Protein AF-A0A7R8W260-F1 (afdb_monomer_lite)

InterPro domains:
  IPR011990 Tetratricopeptide-like helical domain superfamily [G3DSA:1.25.40.10] (18-97)
  IPR011990 Tetratricopeptide-like helical domain superfamily [SSF48452] (16-76)

Structure (mmCIF, N/CA/C/O backbone):
data_AF-A0A7R8W260-F1
#
_entry.id   AF-A0A7R8W260-F1
#
loop_
_atom_site.group_PDB
_atom_site.id
_atom_site.type_symbol
_atom_site.label_atom_id
_atom_site.label_alt_id
_atom_site.label_comp_id
_atom_site.label_asym_id
_atom_site.label_entity_id
_atom_site.label_seq_id
_atom_site.pdbx_PDB_ins_code
_atom_site.Cartn_x
_atom_site.Car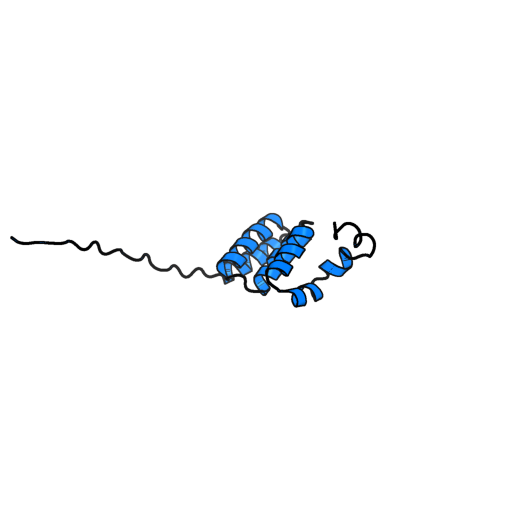tn_y
_atom_site.Cartn_z
_atom_site.occupancy
_atom_site.B_iso_or_equiv
_atom_site.auth_seq_id
_atom_site.auth_comp_id
_atom_site.auth_asym_id
_atom_site.auth_atom_id
_atom_site.pdbx_PDB_model_num
ATOM 1 N N . MET A 1 1 ? -29.419 7.717 -59.634 1.00 47.00 1 MET A N 1
ATOM 2 C CA . MET A 1 1 ? -29.433 7.112 -58.289 1.00 47.00 1 MET A CA 1
ATOM 3 C C . MET A 1 1 ? -28.310 6.098 -58.246 1.00 47.00 1 MET A C 1
ATOM 5 O O . MET A 1 1 ? -28.388 5.149 -59.004 1.00 47.00 1 MET A O 1
ATOM 9 N N . MET A 1 2 ? -27.273 6.330 -57.448 1.00 42.81 2 MET A N 1
ATOM 10 C CA . MET A 1 2 ? -26.408 5.275 -56.915 1.00 42.81 2 MET A CA 1
ATOM 11 C C . MET A 1 2 ? -25.912 5.787 -55.566 1.00 42.81 2 MET A C 1
ATOM 13 O O . MET A 1 2 ? -25.141 6.742 -55.508 1.00 42.81 2 MET A O 1
ATOM 17 N N . ALA A 1 3 ? -26.476 5.220 -54.502 1.00 53.84 3 ALA A N 1
ATOM 18 C CA . ALA A 1 3 ? -26.046 5.425 -53.131 1.00 53.84 3 ALA A CA 1
ATOM 19 C C . ALA A 1 3 ? -24.760 4.619 -52.917 1.00 53.84 3 ALA A C 1
ATOM 21 O O . ALA A 1 3 ? -24.739 3.416 -53.165 1.00 53.84 3 ALA A O 1
ATOM 22 N N . GLY A 1 4 ? -23.693 5.297 -52.511 1.00 52.03 4 GLY A N 1
ATOM 23 C CA . GLY A 1 4 ? -22.480 4.677 -51.997 1.00 52.03 4 GLY A CA 1
ATOM 24 C C . GLY A 1 4 ? -22.301 5.152 -50.567 1.00 52.03 4 GLY A C 1
ATOM 25 O O . GLY A 1 4 ? -21.605 6.136 -50.333 1.00 52.03 4 GLY A O 1
ATOM 26 N N . GLU A 1 5 ? -23.004 4.510 -49.638 1.00 54.19 5 GLU A N 1
ATOM 27 C CA . GLU A 1 5 ? -22.758 4.643 -48.205 1.00 54.19 5 GLU A CA 1
ATOM 28 C C . GLU A 1 5 ? -21.383 4.034 -47.924 1.00 54.19 5 GLU A C 1
ATOM 30 O O . GLU A 1 5 ? -21.170 2.830 -48.045 1.00 54.19 5 GLU A O 1
ATOM 35 N N . THR A 1 6 ? -20.402 4.888 -47.643 1.00 55.03 6 THR A N 1
ATOM 36 C CA . THR A 1 6 ? -19.101 4.456 -47.139 1.00 55.03 6 THR A CA 1
ATOM 37 C C . THR A 1 6 ? -19.242 4.229 -45.641 1.00 55.03 6 THR A C 1
ATOM 39 O O . THR A 1 6 ? -19.053 5.160 -44.850 1.00 55.03 6 THR A O 1
ATOM 42 N N . ASP A 1 7 ? -19.602 3.005 -45.262 1.00 54.19 7 ASP A N 1
ATOM 43 C CA . ASP A 1 7 ? -19.545 2.553 -43.877 1.00 54.19 7 ASP A CA 1
ATOM 44 C C . ASP A 1 7 ? -18.110 2.713 -43.373 1.00 54.19 7 ASP A C 1
ATOM 46 O O . ASP A 1 7 ? -17.165 2.068 -43.833 1.00 54.19 7 ASP A O 1
ATOM 50 N N . SER A 1 8 ? -17.940 3.667 -42.462 1.00 55.16 8 SER A N 1
ATOM 51 C CA . SER A 1 8 ? -16.670 3.939 -41.809 1.00 55.16 8 SER A CA 1
ATOM 52 C C . SER A 1 8 ? -16.367 2.779 -40.875 1.00 55.16 8 SER A C 1
ATOM 54 O O . SER A 1 8 ? -16.899 2.688 -39.771 1.00 55.16 8 SER A O 1
ATOM 56 N N . GLU A 1 9 ? -15.514 1.882 -41.354 1.00 54.91 9 GLU A N 1
ATOM 57 C CA . GLU A 1 9 ? -14.943 0.765 -40.616 1.00 54.91 9 GLU A CA 1
ATOM 58 C C . GLU A 1 9 ? -14.199 1.312 -39.387 1.00 54.91 9 GLU A C 1
ATOM 60 O O . GLU A 1 9 ? -13.058 1.782 -39.452 1.00 54.91 9 GLU A O 1
ATOM 65 N N . MET A 1 10 ? -14.889 1.316 -38.245 1.00 58.66 10 MET A N 1
ATOM 66 C CA . MET A 1 10 ? -14.322 1.664 -36.950 1.00 58.66 10 MET A CA 1
ATOM 67 C C . MET A 1 10 ? -13.306 0.581 -36.593 1.00 58.66 10 MET A C 1
ATOM 69 O O . MET A 1 10 ? -13.649 -0.452 -36.026 1.00 58.66 10 MET A O 1
ATOM 73 N N . LYS A 1 11 ? -12.042 0.808 -36.966 1.00 52.53 11 LYS A N 1
ATOM 74 C CA . LYS A 1 11 ? -10.906 -0.015 -36.545 1.00 52.53 11 LYS A CA 1
ATOM 75 C C . LYS A 1 11 ? -10.876 -0.044 -35.020 1.00 52.53 11 LYS A C 1
ATOM 77 O O . LYS A 1 11 ? -10.410 0.898 -34.380 1.00 52.53 11 LYS A O 1
ATOM 82 N N . THR A 1 12 ? -11.376 -1.131 -34.448 1.00 54.88 12 THR A N 1
ATOM 83 C CA . THR A 1 12 ? -11.126 -1.502 -33.061 1.00 54.88 12 THR A CA 1
ATOM 84 C C . THR A 1 12 ? -9.613 -1.589 -32.899 1.00 54.88 12 THR A C 1
ATOM 86 O O . THR A 1 12 ? -8.961 -2.427 -33.526 1.00 54.88 12 THR A O 1
ATOM 89 N N . LEU A 1 13 ? -9.042 -0.652 -32.140 1.00 56.75 13 LEU A N 1
ATOM 90 C CA . LEU A 1 13 ? -7.628 -0.679 -31.784 1.00 56.75 13 LEU A CA 1
ATOM 91 C C . LEU A 1 13 ? -7.333 -2.026 -31.109 1.00 56.75 13 LEU A C 1
ATOM 93 O O . LEU A 1 13 ? -8.198 -2.525 -30.387 1.00 56.75 13 LEU A O 1
ATOM 97 N N . PRO A 1 14 ? -6.156 -2.628 -31.347 1.00 54.94 14 PRO A N 1
ATOM 98 C CA . PRO A 1 14 ? -5.813 -3.897 -30.728 1.00 54.94 14 PRO A CA 1
ATOM 99 C C . PRO A 1 14 ? -5.934 -3.743 -29.213 1.00 54.94 14 PRO A C 1
ATOM 101 O O . PRO A 1 14 ? -5.348 -2.820 -28.638 1.00 54.94 14 PRO A O 1
ATOM 104 N N . GLU A 1 15 ? -6.718 -4.619 -28.584 1.00 57.59 15 GLU A N 1
ATOM 105 C CA . GLU A 1 15 ? -6.727 -4.779 -27.135 1.00 57.59 15 GLU A CA 1
ATOM 106 C C . GLU A 1 15 ? -5.294 -5.122 -26.726 1.00 57.59 15 GLU A C 1
ATOM 108 O O . GLU A 1 15 ? -4.821 -6.247 -26.868 1.00 57.59 15 GLU A O 1
ATOM 113 N N . HIS A 1 16 ? -4.537 -4.108 -26.315 1.00 62.81 16 HIS A N 1
ATOM 114 C CA . HIS A 1 16 ? -3.268 -4.331 -25.658 1.00 62.81 16 HIS A CA 1
ATOM 115 C C . HIS A 1 16 ? -3.603 -4.986 -24.324 1.00 62.81 16 HIS A C 1
ATOM 117 O O . HIS A 1 16 ? -3.989 -4.290 -23.386 1.00 62.81 16 HIS A O 1
ATOM 123 N N . ASP A 1 17 ? -3.481 -6.312 -24.261 1.00 70.69 17 ASP A N 1
ATOM 124 C CA . ASP A 1 17 ? -3.617 -7.080 -23.028 1.00 70.69 17 ASP A CA 1
ATOM 125 C C . ASP A 1 17 ? -2.668 -6.499 -21.974 1.00 70.69 17 ASP A C 1
ATOM 127 O O . ASP A 1 17 ? -1.444 -6.672 -22.008 1.00 70.69 17 ASP A O 1
ATOM 131 N N . ILE A 1 18 ? -3.237 -5.735 -21.044 1.00 80.69 18 ILE A N 1
ATOM 132 C CA . ILE A 1 18 ? -2.487 -5.111 -19.963 1.00 80.69 18 ILE A CA 1
ATOM 133 C C . ILE A 1 18 ? -2.044 -6.231 -19.024 1.00 80.69 18 ILE A C 1
ATOM 135 O O . ILE A 1 18 ? -2.844 -6.788 -18.275 1.00 80.69 18 ILE A O 1
ATOM 139 N N . ASN A 1 19 ? -0.749 -6.553 -19.028 1.00 88.69 19 ASN A N 1
ATOM 140 C CA . ASN A 1 19 ? -0.207 -7.557 -18.120 1.00 88.69 19 ASN A CA 1
ATOM 141 C C . ASN A 1 19 ? -0.099 -6.997 -16.688 1.00 88.69 19 ASN A C 1
ATOM 143 O O . ASN A 1 19 ? 0.857 -6.304 -16.327 1.00 88.69 19 ASN A O 1
ATOM 147 N N . ILE A 1 20 ? -1.092 -7.328 -15.863 1.00 93.50 20 ILE A N 1
ATOM 148 C CA . ILE A 1 20 ? -1.216 -6.892 -14.465 1.00 93.50 20 ILE A CA 1
ATOM 149 C C . ILE A 1 20 ? -0.042 -7.382 -13.599 1.00 93.50 20 ILE A C 1
ATOM 151 O O . ILE A 1 20 ? 0.353 -6.700 -12.649 1.00 93.50 20 ILE A O 1
ATOM 155 N N . ASP A 1 21 ? 0.572 -8.523 -13.923 1.00 93.75 21 ASP A N 1
ATOM 156 C CA . ASP A 1 21 ? 1.650 -9.095 -13.109 1.00 93.75 21 ASP A CA 1
ATOM 157 C C . ASP A 1 21 ? 2.920 -8.240 -13.116 1.00 93.75 21 ASP A C 1
ATOM 159 O O . ASP A 1 21 ? 3.612 -8.156 -12.095 1.00 93.75 21 ASP A O 1
ATOM 163 N N . ASN A 1 22 ? 3.175 -7.510 -14.204 1.00 93.56 22 ASN A N 1
ATOM 164 C CA . ASN A 1 22 ? 4.266 -6.538 -14.266 1.00 93.56 22 ASN A CA 1
ATOM 165 C C . ASN A 1 22 ? 4.081 -5.427 -13.224 1.00 93.56 22 ASN A C 1
ATOM 167 O O . ASN A 1 22 ? 5.017 -5.083 -12.502 1.00 93.56 22 ASN A O 1
ATOM 171 N N . TYR A 1 23 ? 2.857 -4.916 -13.077 1.00 95.44 23 TYR A N 1
ATOM 172 C CA . TYR A 1 23 ? 2.545 -3.895 -12.078 1.00 95.44 23 TYR A CA 1
ATOM 173 C C . TYR A 1 23 ? 2.565 -4.455 -10.653 1.00 95.44 23 TYR A C 1
ATOM 175 O O . TYR A 1 23 ? 3.028 -3.779 -9.736 1.00 95.44 23 TYR A O 1
ATOM 183 N N . ARG A 1 24 ? 2.145 -5.710 -10.447 1.00 96.38 24 ARG A N 1
ATOM 184 C CA . ARG A 1 24 ? 2.290 -6.383 -9.144 1.00 96.38 24 ARG A CA 1
ATOM 185 C C . ARG A 1 24 ? 3.756 -6.503 -8.728 1.00 96.38 24 ARG A C 1
ATOM 187 O O . ARG A 1 24 ? 4.072 -6.296 -7.558 1.00 96.38 24 ARG A O 1
ATOM 194 N N . ASN A 1 25 ? 4.646 -6.827 -9.665 1.00 96.50 25 ASN A N 1
ATOM 195 C CA . ASN A 1 25 ? 6.086 -6.854 -9.409 1.00 96.50 25 ASN A CA 1
ATOM 196 C C . ASN A 1 25 ? 6.626 -5.453 -9.110 1.00 96.50 25 ASN A C 1
ATOM 198 O O . ASN A 1 25 ? 7.344 -5.287 -8.130 1.00 96.50 25 ASN A O 1
ATOM 202 N N . LEU A 1 26 ? 6.198 -4.442 -9.869 1.00 96.25 26 LEU A N 1
ATOM 203 C CA . LEU A 1 26 ? 6.573 -3.047 -9.639 1.00 96.25 26 LEU A CA 1
ATOM 204 C C . LEU A 1 26 ? 6.194 -2.564 -8.227 1.00 96.25 26 LEU A C 1
ATOM 206 O O . LEU A 1 26 ? 7.004 -1.935 -7.547 1.00 96.25 26 LEU A O 1
ATOM 210 N N . VAL A 1 27 ? 4.988 -2.899 -7.757 1.00 97.12 27 VAL A N 1
ATOM 211 C CA . VAL A 1 27 ? 4.546 -2.595 -6.386 1.00 97.12 27 VAL A CA 1
ATOM 212 C C . VAL A 1 27 ? 5.478 -3.233 -5.357 1.00 97.12 27 VAL A C 1
ATOM 214 O O . VAL A 1 27 ? 5.910 -2.544 -4.435 1.00 97.12 27 VAL A O 1
ATOM 217 N N . ARG A 1 28 ? 5.834 -4.516 -5.522 1.00 95.69 28 ARG A N 1
ATOM 218 C CA . ARG A 1 28 ? 6.770 -5.208 -4.616 1.00 95.69 28 ARG A CA 1
ATO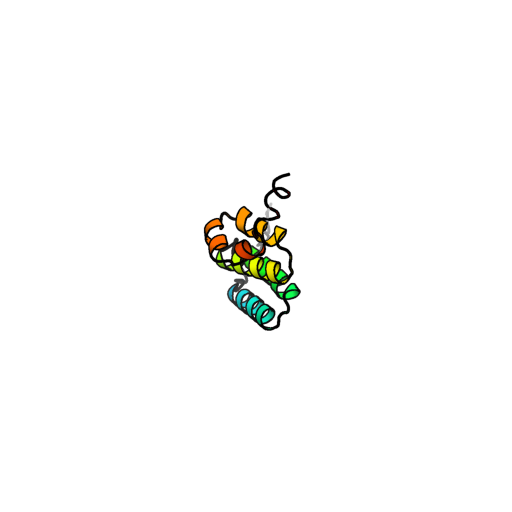M 219 C C . ARG A 1 28 ? 8.132 -4.528 -4.591 1.00 95.69 28 ARG A C 1
ATOM 221 O O . ARG A 1 28 ? 8.621 -4.223 -3.513 1.00 95.69 28 ARG A O 1
ATOM 228 N N . THR A 1 29 ? 8.683 -4.188 -5.755 1.00 97.31 29 THR A N 1
ATOM 229 C CA . THR A 1 29 ? 9.962 -3.473 -5.846 1.00 97.31 29 THR A CA 1
ATOM 230 C C . THR A 1 29 ? 9.928 -2.148 -5.084 1.00 97.31 29 THR A C 1
ATOM 232 O O . THR A 1 29 ? 10.854 -1.849 -4.334 1.00 97.31 29 THR A O 1
ATOM 235 N N . TYR A 1 30 ? 8.860 -1.355 -5.209 1.00 97.44 30 TYR A N 1
ATOM 236 C CA . TYR A 1 30 ? 8.753 -0.106 -4.451 1.00 97.44 30 TYR A CA 1
ATOM 237 C C . TYR A 1 30 ? 8.571 -0.317 -2.946 1.00 97.44 30 TYR A C 1
ATOM 239 O O . TYR A 1 30 ? 9.057 0.502 -2.166 1.00 97.44 30 TYR A O 1
ATOM 247 N N . ILE A 1 31 ? 7.902 -1.396 -2.530 1.00 94.12 31 ILE A N 1
ATOM 248 C CA . ILE A 1 31 ? 7.806 -1.780 -1.116 1.00 94.12 31 ILE A CA 1
ATOM 249 C C . ILE A 1 31 ? 9.192 -2.141 -0.572 1.00 94.12 31 ILE A C 1
ATOM 251 O O . ILE A 1 31 ? 9.579 -1.606 0.464 1.00 94.12 31 ILE A O 1
ATOM 255 N N . ASP A 1 32 ? 9.957 -2.966 -1.288 1.00 95.50 32 ASP A N 1
ATOM 256 C CA . ASP A 1 32 ? 11.309 -3.376 -0.884 1.00 95.50 32 ASP A CA 1
ATOM 257 C C . ASP A 1 32 ? 12.254 -2.164 -0.782 1.00 95.50 32 ASP A C 1
ATOM 259 O O . ASP A 1 32 ? 13.057 -2.050 0.146 1.00 95.50 32 ASP A O 1
ATOM 263 N N . LEU A 1 33 ? 12.090 -1.185 -1.677 1.00 97.06 33 LEU A N 1
ATOM 264 C CA . LEU A 1 33 ? 12.805 0.096 -1.647 1.00 97.06 33 LEU A CA 1
ATOM 265 C C . LEU A 1 33 ? 12.267 1.096 -0.607 1.00 97.06 33 LEU A C 1
ATOM 267 O O . LEU A 1 33 ? 12.777 2.210 -0.522 1.00 97.06 33 LEU A O 1
ATOM 271 N N . HIS A 1 34 ? 11.244 0.737 0.174 1.00 94.75 34 HIS A N 1
ATOM 272 C CA . HIS A 1 34 ? 10.581 1.610 1.152 1.00 94.75 34 HIS A CA 1
ATOM 273 C C . HIS A 1 34 ? 9.971 2.890 0.541 1.00 94.75 34 HIS A C 1
ATOM 275 O O . HIS A 1 34 ? 9.653 3.854 1.243 1.00 94.75 34 HIS A O 1
ATOM 281 N N . LEU A 1 35 ? 9.742 2.900 -0.775 1.00 96.75 35 LEU A N 1
ATOM 282 C CA . LEU A 1 35 ? 9.119 3.992 -1.521 1.00 96.75 35 LEU A CA 1
ATOM 283 C C . LEU A 1 35 ? 7.592 3.856 -1.480 1.00 96.75 35 LEU A C 1
ATOM 285 O O . LEU A 1 35 ? 6.921 3.737 -2.507 1.00 96.75 35 LEU A O 1
ATOM 289 N N . TYR A 1 36 ? 7.026 3.886 -0.271 1.00 94.88 36 TYR A N 1
ATOM 290 C CA . TYR A 1 36 ? 5.617 3.557 -0.035 1.00 94.88 36 TYR A CA 1
ATOM 291 C C . TYR A 1 36 ? 4.622 4.479 -0.753 1.00 94.88 36 TYR A C 1
ATOM 293 O O . TYR A 1 36 ? 3.549 4.019 -1.129 1.00 94.88 36 TYR A O 1
ATOM 301 N N . SER A 1 37 ? 4.982 5.743 -1.006 1.00 95.12 37 SER A N 1
ATOM 302 C CA . SER A 1 37 ? 4.149 6.677 -1.785 1.00 95.12 37 SER A CA 1
ATOM 303 C C . SER A 1 37 ? 3.975 6.213 -3.236 1.00 95.12 37 SER A C 1
ATOM 305 O O . SER A 1 37 ? 2.854 6.107 -3.734 1.00 95.12 37 SER A O 1
ATOM 307 N N . ALA A 1 38 ? 5.082 5.842 -3.890 1.00 96.75 38 ALA A N 1
ATOM 308 C CA . ALA A 1 38 ? 5.052 5.286 -5.240 1.00 96.75 38 ALA A CA 1
ATOM 309 C C . ALA A 1 38 ? 4.368 3.911 -5.254 1.00 96.75 38 ALA A C 1
ATOM 311 O O . ALA A 1 38 ? 3.534 3.647 -6.119 1.00 96.75 38 ALA A O 1
ATOM 312 N N . ALA A 1 39 ? 4.659 3.065 -4.260 1.00 97.19 39 ALA A N 1
ATOM 313 C CA . ALA A 1 39 ? 4.008 1.767 -4.113 1.00 97.19 39 ALA A CA 1
ATOM 314 C C . ALA A 1 39 ? 2.482 1.900 -3.981 1.00 97.19 39 ALA A C 1
ATOM 316 O O . ALA A 1 39 ? 1.756 1.190 -4.670 1.00 97.19 39 ALA A O 1
ATOM 317 N N . GLN A 1 40 ? 1.987 2.835 -3.157 1.00 96.75 40 GLN A N 1
ATOM 318 C CA . GLN A 1 40 ? 0.553 3.090 -2.984 1.00 96.75 40 GLN A CA 1
ATOM 319 C C . GLN A 1 40 ? -0.097 3.517 -4.305 1.00 96.75 40 GLN A C 1
ATOM 321 O O . GLN A 1 40 ? -1.168 3.013 -4.639 1.00 96.75 40 GLN A O 1
ATOM 326 N N . PHE A 1 41 ? 0.543 4.417 -5.058 1.00 96.56 41 PHE A N 1
ATOM 327 C CA . PHE A 1 41 ? 0.035 4.859 -6.357 1.00 96.56 41 PHE A CA 1
ATOM 328 C C . PHE A 1 41 ? -0.121 3.687 -7.332 1.00 96.56 41 PHE A C 1
ATOM 330 O O . PHE A 1 41 ? -1.184 3.509 -7.923 1.00 96.56 41 PHE A O 1
ATOM 337 N N . TRP A 1 42 ? 0.913 2.857 -7.474 1.00 96.94 42 TRP A N 1
ATOM 338 C CA . TRP A 1 42 ? 0.864 1.716 -8.387 1.00 96.94 42 TRP A CA 1
ATOM 339 C C . TRP A 1 42 ? -0.073 0.610 -7.903 1.00 96.94 42 TRP A C 1
ATOM 341 O O . TRP A 1 42 ? -0.769 0.013 -8.721 1.00 96.94 42 TRP A O 1
ATOM 351 N N . ALA A 1 43 ? -0.164 0.374 -6.594 1.00 96.50 43 ALA A N 1
ATOM 352 C CA . ALA A 1 43 ? -1.098 -0.591 -6.026 1.00 96.50 43 ALA A CA 1
ATOM 353 C C . ALA A 1 43 ? -2.559 -0.201 -6.305 1.00 96.50 43 ALA A C 1
ATOM 355 O O . ALA A 1 43 ? -3.364 -1.064 -6.639 1.00 96.50 43 ALA A O 1
ATOM 356 N N . ASP A 1 44 ? -2.896 1.090 -6.255 1.00 95.62 44 ASP A N 1
ATOM 357 C CA . ASP A 1 44 ? -4.230 1.591 -6.612 1.00 95.62 44 ASP A CA 1
ATOM 358 C C . ASP A 1 44 ? -4.579 1.297 -8.084 1.00 95.62 44 ASP A C 1
ATOM 360 O O . ASP A 1 44 ? -5.693 0.869 -8.407 1.00 95.62 44 ASP A O 1
ATOM 364 N N . LYS A 1 45 ? -3.589 1.423 -8.980 1.00 95.31 45 LYS A N 1
ATOM 365 C CA . LYS A 1 45 ? -3.740 1.050 -10.394 1.00 95.31 45 LYS A CA 1
ATOM 366 C C . LYS A 1 45 ? -3.921 -0.448 -10.583 1.00 95.31 45 LYS A C 1
ATOM 368 O O . LYS A 1 45 ? -4.846 -0.839 -11.286 1.00 95.31 45 LYS A O 1
ATOM 373 N N . VAL A 1 46 ? -3.111 -1.278 -9.925 1.00 95.88 46 VAL A N 1
ATOM 374 C CA . VAL A 1 46 ? -3.259 -2.745 -9.965 1.00 95.88 46 VAL A CA 1
ATOM 375 C C . VAL A 1 46 ? -4.661 -3.152 -9.526 1.00 95.88 46 VAL A C 1
ATOM 377 O O . VAL A 1 46 ? -5.320 -3.912 -10.222 1.00 95.88 46 VAL A O 1
ATOM 380 N N . VAL A 1 47 ? -5.139 -2.598 -8.412 1.00 94.94 47 VAL A N 1
ATOM 381 C CA . VAL A 1 47 ? -6.472 -2.870 -7.868 1.00 94.94 47 VAL A CA 1
ATOM 382 C C . VAL A 1 47 ? -7.592 -2.481 -8.837 1.00 94.94 47 VAL A C 1
ATOM 384 O O . VAL A 1 47 ? -8.619 -3.158 -8.889 1.00 94.94 47 VAL A O 1
ATOM 387 N N . SER A 1 48 ? -7.414 -1.38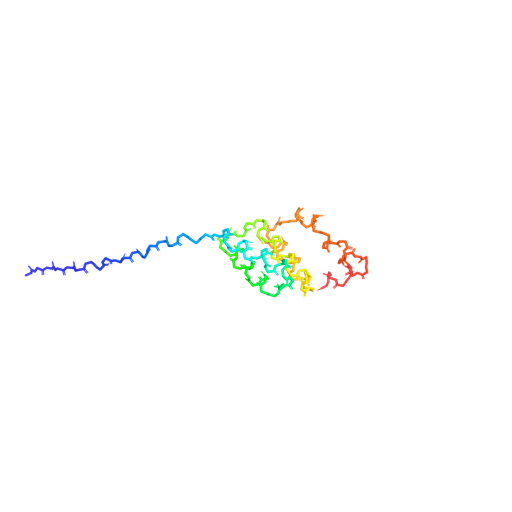6 -9.578 1.00 93.25 48 SER A N 1
ATOM 388 C CA . SER A 1 48 ? -8.368 -0.944 -10.600 1.00 93.25 48 SER A CA 1
ATOM 389 C C . SER A 1 48 ? -8.357 -1.871 -11.819 1.00 93.25 48 SER A C 1
ATOM 391 O O . SER A 1 48 ? -9.414 -2.205 -12.338 1.00 93.25 48 SER A O 1
ATOM 393 N N . LEU A 1 49 ? -7.172 -2.323 -12.244 1.00 93.12 49 LEU A N 1
ATOM 394 C CA . LEU A 1 49 ? -6.993 -3.229 -13.382 1.00 93.12 49 LEU A CA 1
ATOM 395 C C . LEU A 1 49 ? -7.448 -4.663 -13.078 1.00 93.12 49 LEU A C 1
ATOM 397 O O . LEU A 1 49 ? -7.931 -5.353 -13.968 1.00 93.12 49 L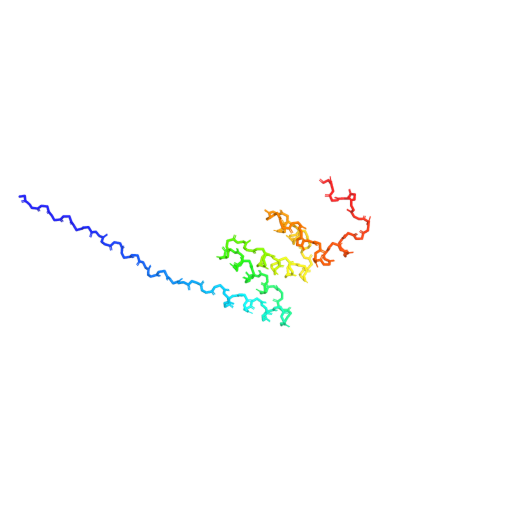EU A O 1
ATOM 401 N N . SER A 1 50 ? -7.317 -5.122 -11.832 1.00 92.00 50 SER A N 1
ATOM 402 C CA . SER A 1 50 ? -7.676 -6.485 -11.429 1.00 92.00 50 SER A CA 1
ATOM 403 C C . SER A 1 50 ? -9.135 -6.651 -11.008 1.00 92.00 50 SER A C 1
ATOM 405 O O . SER A 1 50 ? -9.485 -7.671 -10.414 1.00 92.00 50 SER A O 1
ATOM 407 N N . ASN A 1 51 ? -9.989 -5.651 -11.265 1.00 90.31 51 ASN A N 1
ATOM 408 C CA . ASN A 1 51 ? -11.374 -5.596 -10.780 1.00 90.31 51 ASN A CA 1
ATOM 409 C C . ASN A 1 51 ? -11.489 -5.830 -9.269 1.00 90.31 51 ASN A C 1
ATOM 411 O O . ASN A 1 51 ? -12.483 -6.341 -8.755 1.00 90.31 51 ASN A O 1
ATOM 415 N N . GLY A 1 52 ? -10.454 -5.425 -8.540 1.00 88.62 52 GLY A N 1
ATOM 416 C CA . GLY A 1 52 ? -10.443 -5.489 -7.101 1.00 88.62 52 GLY A CA 1
ATOM 417 C C . GLY A 1 52 ? -10.178 -6.835 -6.473 1.00 88.62 52 GLY A C 1
ATOM 418 O O . GLY A 1 52 ? -10.694 -7.093 -5.385 1.00 88.62 52 GLY A O 1
ATOM 419 N N . GLU A 1 53 ? -9.336 -7.632 -7.118 1.00 90.12 53 GLU A N 1
ATOM 420 C CA . GLU A 1 53 ? -8.862 -8.903 -6.594 1.00 90.12 53 GLU A CA 1
ATOM 421 C C . GLU A 1 53 ? -8.353 -8.761 -5.136 1.00 90.12 53 GLU A C 1
ATOM 423 O O . GLU A 1 53 ? -7.586 -7.837 -4.830 1.00 90.12 53 GLU A O 1
ATOM 428 N N . PRO A 1 54 ? -8.778 -9.641 -4.207 1.00 88.56 54 PRO A N 1
ATOM 429 C CA . PRO A 1 54 ? -8.498 -9.498 -2.777 1.00 88.56 54 PRO A CA 1
ATOM 430 C C . PRO A 1 54 ? -7.022 -9.318 -2.412 1.00 88.56 54 PRO A C 1
ATOM 432 O O . PRO A 1 54 ? -6.692 -8.549 -1.504 1.00 88.56 54 PRO A O 1
ATOM 435 N N . ARG A 1 55 ? -6.120 -10.015 -3.109 1.00 88.88 55 ARG A N 1
ATOM 436 C CA . ARG A 1 55 ? -4.673 -9.914 -2.895 1.00 88.88 55 ARG A CA 1
ATOM 437 C C . ARG A 1 55 ? -4.151 -8.526 -3.241 1.00 88.88 55 ARG A C 1
ATOM 439 O O . ARG A 1 55 ? -3.316 -7.997 -2.512 1.00 88.88 55 ARG A O 1
ATOM 446 N N . ASP A 1 56 ? -4.623 -7.932 -4.329 1.00 93.00 56 ASP A N 1
ATOM 447 C CA . ASP A 1 56 ? -4.174 -6.610 -4.765 1.00 93.00 56 ASP A CA 1
ATOM 448 C C . ASP A 1 56 ? -4.675 -5.523 -3.802 1.00 93.00 56 ASP A C 1
ATOM 450 O O . ASP A 1 56 ? -3.933 -4.606 -3.442 1.00 93.00 56 ASP A O 1
ATOM 454 N N . VAL A 1 57 ? -5.900 -5.677 -3.287 1.00 92.19 57 VAL A N 1
ATOM 455 C CA . VAL A 1 57 ? -6.458 -4.802 -2.241 1.00 92.19 57 VAL A CA 1
ATOM 456 C C . VAL A 1 57 ? -5.639 -4.890 -0.956 1.00 92.19 57 VAL A C 1
ATOM 458 O O . VAL A 1 57 ? -5.376 -3.868 -0.320 1.00 92.19 57 VAL A O 1
ATOM 461 N N . TYR A 1 58 ? -5.204 -6.095 -0.583 1.00 89.12 58 TYR A N 1
ATOM 462 C CA . TYR A 1 58 ? -4.320 -6.296 0.562 1.00 89.12 58 TYR A CA 1
ATOM 463 C C . TYR A 1 58 ? -3.010 -5.510 0.405 1.00 89.12 58 TYR A C 1
ATOM 465 O O . TYR A 1 58 ? -2.617 -4.799 1.330 1.00 89.12 58 TYR A O 1
ATOM 473 N N . TRP A 1 59 ? -2.365 -5.568 -0.765 1.00 91.56 59 TRP A N 1
ATOM 474 C CA . TRP A 1 59 ? -1.128 -4.821 -1.016 1.00 91.56 59 TRP A CA 1
ATOM 475 C C . TRP A 1 59 ? -1.337 -3.307 -0.941 1.00 91.56 59 TRP A C 1
ATOM 477 O O . TRP A 1 59 ? -0.538 -2.612 -0.314 1.00 91.56 59 TRP A O 1
ATOM 487 N N . LEU A 1 60 ? -2.444 -2.798 -1.489 1.00 94.31 60 LEU A N 1
ATOM 488 C CA . LEU A 1 60 ? -2.805 -1.384 -1.371 1.00 94.31 60 LEU A CA 1
ATOM 489 C C . LEU A 1 60 ? -2.988 -0.960 0.094 1.00 94.31 60 LEU A C 1
ATOM 491 O O . LEU A 1 60 ? -2.439 0.059 0.524 1.00 94.31 60 LEU A O 1
ATOM 495 N N . ALA A 1 61 ? -3.725 -1.751 0.875 1.00 91.75 6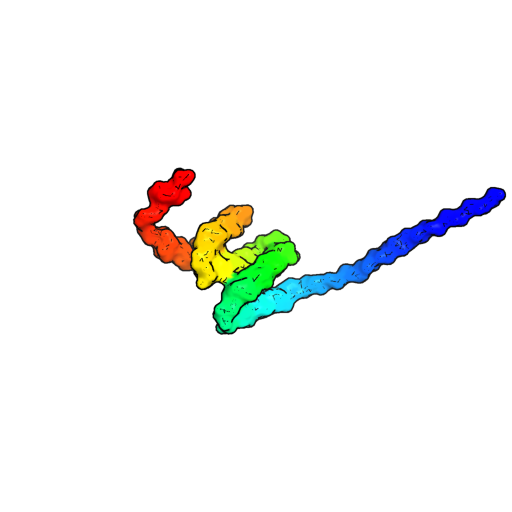1 ALA A N 1
ATOM 496 C CA . ALA A 1 61 ? -3.935 -1.483 2.294 1.00 91.75 61 ALA A CA 1
ATOM 497 C C . ALA A 1 61 ? -2.620 -1.542 3.091 1.00 91.75 61 ALA A C 1
ATOM 499 O O . ALA A 1 61 ? -2.402 -0.718 3.982 1.00 91.75 61 ALA A O 1
ATOM 500 N N . GLN A 1 62 ? -1.717 -2.463 2.744 1.00 89.12 62 GLN A N 1
ATOM 501 C CA . GLN A 1 62 ? -0.392 -2.561 3.350 1.00 89.12 62 GLN A CA 1
ATOM 502 C C . GLN A 1 62 ? 0.451 -1.308 3.060 1.00 89.12 62 GLN A C 1
ATOM 504 O O . GLN A 1 62 ? 1.040 -0.744 3.983 1.00 89.12 62 GLN A O 1
ATOM 509 N N . CYS A 1 63 ? 0.461 -0.804 1.821 1.00 93.25 63 CYS A N 1
ATOM 510 C CA . CYS A 1 63 ? 1.130 0.460 1.492 1.00 93.25 63 CYS A CA 1
ATOM 511 C C . CYS A 1 63 ? 0.551 1.639 2.295 1.00 93.25 63 CYS A C 1
ATOM 513 O O . CYS A 1 63 ? 1.306 2.413 2.886 1.00 93.25 63 CYS A O 1
ATOM 515 N N . MET A 1 64 ? -0.781 1.743 2.386 1.00 92.00 64 MET A N 1
ATOM 516 C CA . MET A 1 64 ? -1.454 2.774 3.191 1.00 92.00 64 MET A CA 1
ATOM 517 C C . MET A 1 64 ? -1.065 2.701 4.674 1.00 92.00 64 MET A C 1
ATOM 519 O O . MET A 1 64 ? -0.876 3.739 5.310 1.00 92.00 64 MET A O 1
ATOM 523 N N . TYR A 1 65 ? -0.907 1.495 5.223 1.00 87.06 65 TYR A N 1
ATOM 524 C CA . TYR A 1 65 ? -0.464 1.295 6.602 1.00 87.06 65 TYR A CA 1
ATOM 525 C C . TYR A 1 65 ? 0.955 1.815 6.843 1.00 87.06 65 TYR A C 1
ATOM 527 O O . TYR A 1 65 ? 1.166 2.581 7.783 1.00 87.06 65 TYR A O 1
ATOM 535 N N . HIS A 1 66 ? 1.913 1.472 5.975 1.00 88.06 66 HIS A N 1
ATOM 536 C CA . HIS A 1 66 ? 3.284 1.989 6.079 1.00 88.06 66 HIS A CA 1
ATOM 537 C C . HIS A 1 66 ? 3.340 3.521 5.971 1.00 88.06 66 HIS A C 1
ATOM 539 O O . HIS A 1 66 ? 4.201 4.159 6.574 1.00 88.06 66 HIS A O 1
ATOM 545 N N . MET A 1 67 ? 2.371 4.124 5.279 1.00 90.56 67 MET A N 1
ATOM 546 C CA . MET A 1 67 ? 2.191 5.576 5.188 1.00 90.56 67 MET A CA 1
ATOM 547 C C . MET A 1 67 ? 1.349 6.187 6.319 1.00 90.56 67 MET A C 1
ATOM 549 O O . MET A 1 67 ? 0.995 7.363 6.243 1.00 90.56 67 MET A O 1
ATOM 553 N N . LYS A 1 68 ? 1.021 5.421 7.368 1.00 88.12 68 LYS A N 1
ATOM 554 C CA . LYS A 1 68 ? 0.206 5.842 8.523 1.00 88.12 68 LYS A CA 1
ATOM 555 C C . LYS A 1 68 ? -1.229 6.275 8.170 1.00 88.12 68 LYS A C 1
ATOM 557 O O . LYS A 1 68 ? -1.887 6.960 8.947 1.00 88.12 68 LYS A O 1
ATOM 562 N N . GLN A 1 69 ? -1.754 5.859 7.016 1.00 87.31 69 GLN A N 1
ATOM 563 C CA . GLN A 1 69 ? -3.111 6.175 6.551 1.00 87.31 69 GLN A CA 1
ATOM 564 C C . GLN A 1 69 ? -4.122 5.116 7.012 1.00 87.31 69 GLN A C 1
ATOM 566 O O . GLN A 1 69 ? -4.797 4.463 6.215 1.00 87.31 69 GLN A O 1
ATOM 571 N N . TYR A 1 70 ? -4.230 4.936 8.324 1.00 83.50 70 TYR A N 1
ATOM 572 C CA . TYR A 1 70 ? -4.967 3.832 8.942 1.00 83.50 70 TYR A CA 1
ATOM 573 C C . TYR A 1 70 ? -6.465 3.810 8.608 1.00 83.50 70 TYR A C 1
ATOM 575 O O . TYR A 1 70 ? -7.002 2.761 8.259 1.00 83.50 70 TYR A O 1
ATOM 583 N N . HIS A 1 71 ? -7.124 4.973 8.635 1.00 84.44 71 HIS A N 1
ATOM 584 C CA . HIS A 1 71 ? -8.540 5.106 8.272 1.00 84.44 71 HIS A CA 1
ATOM 585 C C . HIS A 1 71 ? -8.799 4.631 6.837 1.00 84.44 71 HIS A C 1
ATOM 587 O O . HIS A 1 71 ? -9.733 3.873 6.580 1.00 84.44 71 HIS A O 1
ATOM 593 N N . ARG A 1 72 ? -7.936 5.049 5.900 1.00 89.12 72 ARG A N 1
ATOM 594 C CA . ARG A 1 72 ? -8.049 4.696 4.479 1.00 89.12 72 ARG A CA 1
ATOM 595 C C . ARG A 1 72 ? -7.807 3.207 4.259 1.00 89.12 72 ARG A C 1
ATOM 597 O O . ARG A 1 72 ? -8.575 2.582 3.533 1.00 89.12 72 ARG A O 1
ATOM 604 N N . ALA A 1 73 ? -6.805 2.639 4.932 1.00 88.94 73 ALA A N 1
ATOM 605 C CA . ALA A 1 73 ? -6.527 1.207 4.885 1.00 88.94 73 ALA A CA 1
ATOM 606 C C . ALA A 1 73 ? -7.730 0.389 5.387 1.00 88.94 73 ALA A C 1
ATOM 608 O O . ALA A 1 73 ? -8.180 -0.529 4.708 1.00 88.94 73 ALA A O 1
ATOM 609 N N . ALA A 1 74 ? -8.312 0.761 6.532 1.00 84.12 74 ALA A N 1
ATOM 610 C CA . ALA A 1 74 ? -9.491 0.083 7.070 1.00 84.12 74 ALA A CA 1
ATOM 611 C C . ALA A 1 74 ? -10.710 0.209 6.140 1.00 84.12 74 ALA A C 1
ATOM 613 O O . ALA A 1 74 ? -11.406 -0.778 5.893 1.00 84.12 74 ALA A O 1
ATOM 614 N N . HIS A 1 75 ? -10.943 1.404 5.588 1.00 86.31 75 HIS A N 1
ATOM 615 C CA . HIS A 1 75 ? -12.041 1.650 4.659 1.00 86.31 75 HIS A CA 1
ATOM 616 C C . HIS A 1 75 ? -11.923 0.797 3.390 1.00 86.31 75 HIS A C 1
ATOM 618 O O . HIS A 1 75 ? -12.908 0.184 2.990 1.00 86.31 75 HIS A O 1
ATOM 624 N N . VAL A 1 76 ? -10.734 0.709 2.777 1.00 87.12 76 VAL A N 1
ATOM 625 C CA . VAL A 1 76 ? -10.545 -0.036 1.518 1.00 87.12 76 VAL A CA 1
ATOM 626 C C . VAL A 1 76 ? -10.759 -1.543 1.685 1.00 87.12 76 VAL A C 1
ATOM 628 O O . VAL A 1 76 ? -11.230 -2.201 0.760 1.00 87.12 76 VAL A O 1
ATOM 631 N N . ILE A 1 77 ? -10.447 -2.093 2.864 1.00 84.69 77 ILE A N 1
ATOM 632 C CA . ILE A 1 77 ? -10.672 -3.513 3.157 1.00 84.69 77 ILE A CA 1
ATOM 633 C C . ILE A 1 77 ? -12.160 -3.772 3.436 1.00 84.69 77 ILE A C 1
ATOM 635 O O . ILE A 1 77 ? -12.724 -4.749 2.937 1.00 84.69 77 ILE A O 1
ATOM 639 N N . ARG A 1 78 ? -12.814 -2.881 4.197 1.00 83.06 78 ARG A N 1
ATOM 640 C CA . ARG A 1 78 ? -14.241 -2.998 4.536 1.00 83.06 78 ARG A CA 1
ATOM 641 C C . ARG A 1 78 ? -15.138 -2.838 3.313 1.00 83.06 78 ARG A C 1
ATOM 643 O O . ARG A 1 78 ? -16.049 -3.635 3.128 1.00 83.06 78 ARG A O 1
ATOM 650 N N . SER A 1 79 ? -14.862 -1.855 2.455 1.00 81.81 79 SER A N 1
ATOM 651 C CA . SER A 1 79 ? -15.688 -1.569 1.274 1.00 81.81 79 SER A CA 1
ATOM 652 C C . SER A 1 79 ? -15.735 -2.718 0.263 1.00 81.81 79 SER A C 1
ATOM 654 O O . SER A 1 79 ? -16.604 -2.732 -0.601 1.00 81.81 79 SER A O 1
ATOM 656 N N . ARG A 1 80 ? -14.826 -3.695 0.380 1.00 80.12 80 ARG A N 1
ATOM 657 C CA . ARG A 1 80 ? -14.730 -4.863 -0.507 1.00 80.12 80 ARG A CA 1
ATOM 658 C C . ARG A 1 80 ? -15.088 -6.183 0.174 1.00 80.12 80 ARG A C 1
ATOM 660 O O . ARG A 1 80 ? -14.843 -7.242 -0.393 1.00 80.12 80 ARG A O 1
ATOM 667 N N . GLY A 1 81 ? -15.637 -6.136 1.391 1.00 74.69 81 GLY A N 1
ATOM 668 C CA . GLY A 1 81 ? -16.061 -7.330 2.131 1.00 74.69 81 GLY A CA 1
ATOM 669 C C . GLY A 1 81 ? -14.912 -8.271 2.512 1.00 74.69 81 GLY A C 1
ATOM 670 O O . GLY A 1 81 ? -15.132 -9.449 2.788 1.00 74.69 81 GLY A O 1
ATOM 671 N N . LEU A 1 82 ? -13.669 -7.777 2.543 1.00 68.81 82 LEU A N 1
ATOM 672 C CA . LEU A 1 82 ? -12.468 -8.580 2.805 1.00 68.81 82 LEU A CA 1
ATOM 673 C C . LEU A 1 82 ? -12.176 -8.726 4.303 1.00 68.81 82 LEU A C 1
ATOM 675 O O . LEU A 1 82 ? -11.026 -8.807 4.729 1.00 68.81 82 LEU A O 1
ATOM 679 N N . GLU A 1 83 ? -13.220 -8.790 5.122 1.00 61.56 83 GLU A N 1
ATOM 680 C CA . GLU A 1 83 ? -13.144 -8.751 6.586 1.00 61.56 83 GLU A CA 1
ATOM 681 C C . GLU A 1 83 ? -12.283 -9.885 7.165 1.00 61.56 83 GLU A C 1
ATOM 683 O O . GLU A 1 83 ? -11.554 -9.697 8.136 1.00 61.56 83 GLU A O 1
ATOM 688 N N . LYS A 1 84 ? -12.258 -11.045 6.497 1.00 58.75 84 LYS A N 1
ATOM 689 C CA . LYS A 1 84 ? -11.401 -12.185 6.865 1.00 58.75 84 LYS A CA 1
ATOM 690 C C . LYS A 1 84 ? -9.906 -11.927 6.623 1.00 58.75 84 LYS A C 1
ATOM 692 O O . LYS A 1 84 ? -9.071 -12.499 7.317 1.00 58.75 84 LYS A O 1
ATOM 697 N N . VAL A 1 85 ? -9.556 -11.054 5.674 1.00 56.25 85 VAL A N 1
ATOM 698 C CA . VAL A 1 85 ? -8.169 -10.632 5.392 1.00 56.25 85 VAL A CA 1
ATOM 699 C C . VAL A 1 85 ? -7.667 -9.668 6.473 1.00 56.25 85 VAL A C 1
ATOM 701 O O . VAL A 1 85 ? -6.485 -9.695 6.821 1.00 56.25 85 VAL A O 1
ATOM 704 N N . VAL A 1 86 ? -8.574 -8.885 7.074 1.00 53.91 86 VAL A N 1
ATOM 705 C CA . VAL A 1 86 ? -8.277 -7.965 8.186 1.00 53.91 86 VAL A CA 1
ATOM 706 C C . VAL A 1 86 ? -7.678 -8.712 9.388 1.00 53.91 86 VAL A C 1
ATOM 708 O O . VAL A 1 86 ? -6.823 -8.167 10.074 1.00 53.91 86 VAL A O 1
ATOM 711 N N . ILE A 1 87 ? -8.050 -9.979 9.606 1.00 51.78 87 ILE A N 1
ATOM 712 C CA . ILE A 1 87 ? -7.549 -10.805 10.721 1.00 51.78 87 ILE A CA 1
ATOM 713 C C . ILE A 1 87 ? -6.055 -11.146 10.556 1.00 51.78 87 ILE A C 1
ATOM 715 O O . ILE A 1 87 ? -5.341 -11.313 11.541 1.00 51.78 87 ILE A O 1
ATOM 719 N N . LYS A 1 88 ? -5.559 -11.234 9.313 1.00 51.41 88 LYS A N 1
ATOM 720 C CA . LYS A 1 88 ? -4.155 -11.575 9.020 1.00 51.41 88 LYS A CA 1
ATOM 721 C C . LYS A 1 88 ? -3.242 -10.349 9.011 1.00 51.41 88 LYS A C 1
ATOM 723 O O . LYS A 1 88 ? -2.040 -10.456 9.245 1.00 51.41 88 LYS A O 1
ATOM 728 N N . LEU A 1 89 ? -3.819 -9.181 8.757 1.00 53.69 89 LEU A N 1
ATOM 729 C CA . LEU A 1 89 ? -3.152 -7.904 8.903 1.00 53.69 89 LEU A CA 1
ATOM 730 C C . LEU A 1 89 ? -3.019 -7.598 10.406 1.00 53.69 89 LEU A C 1
ATOM 732 O O . LEU A 1 89 ? -4.003 -7.282 11.067 1.00 53.69 89 LEU A O 1
ATOM 736 N N . GLN A 1 90 ? -1.795 -7.580 10.945 1.00 53.47 90 GLN A N 1
ATOM 737 C CA . GLN A 1 90 ? -1.484 -7.046 12.294 1.00 53.47 90 GLN A CA 1
ATOM 738 C C . GLN A 1 90 ? -1.964 -5.583 12.516 1.00 53.47 90 GLN A C 1
ATOM 740 O O . GLN A 1 90 ? -1.812 -5.029 13.604 1.00 53.47 90 GLN A O 1
ATOM 745 N N . LEU A 1 91 ? -2.562 -4.970 11.487 1.00 52.19 91 LEU A N 1
ATOM 746 C CA . LEU A 1 91 ? -3.257 -3.686 11.427 1.00 52.19 91 LEU A CA 1
ATOM 747 C C . LEU A 1 91 ? -4.250 -3.493 12.587 1.00 52.19 91 LEU A C 1
ATOM 749 O O . LEU A 1 91 ? -4.264 -2.426 13.194 1.00 52.19 91 LEU A O 1
ATOM 753 N N . ILE A 1 92 ? -5.023 -4.524 12.953 1.00 50.34 92 ILE A N 1
ATOM 754 C CA . ILE A 1 92 ? -5.945 -4.459 14.102 1.00 50.34 92 ILE A CA 1
ATOM 755 C C . ILE A 1 92 ? -5.163 -4.340 15.414 1.00 50.34 92 ILE A C 1
ATOM 757 O O . ILE A 1 92 ? -5.492 -3.492 16.229 1.00 50.34 92 ILE A O 1
ATOM 761 N N . THR A 1 93 ? -4.107 -5.119 15.644 1.00 49.53 93 THR A N 1
ATOM 762 C CA . THR A 1 93 ? -3.470 -5.189 16.973 1.00 49.53 93 THR A CA 1
ATOM 763 C C . THR A 1 93 ? -2.790 -3.880 17.397 1.00 49.53 93 THR A C 1
ATOM 765 O O . THR A 1 93 ? -2.681 -3.600 18.589 1.00 49.53 93 THR A O 1
ATOM 768 N N . VAL A 1 94 ? -2.341 -3.061 16.439 1.00 49.69 94 VAL A N 1
ATOM 769 C CA . VAL A 1 94 ? -1.706 -1.759 16.721 1.00 49.69 94 VAL A CA 1
ATOM 770 C C . VAL A 1 94 ? -2.729 -0.619 16.773 1.00 49.69 94 VAL A C 1
ATOM 772 O O . VAL A 1 94 ? -2.580 0.279 17.599 1.00 49.69 94 VAL A O 1
ATOM 775 N N . ILE A 1 95 ? -3.780 -0.657 15.945 1.00 46.03 95 ILE A N 1
ATOM 776 C CA . ILE A 1 95 ? -4.807 0.402 15.894 1.00 46.03 95 ILE A CA 1
ATOM 777 C C . ILE A 1 95 ? -5.897 0.195 16.960 1.00 46.03 95 ILE A C 1
ATOM 779 O O . ILE A 1 95 ? -6.405 1.162 17.516 1.00 46.03 95 ILE A O 1
ATOM 783 N N . LEU A 1 96 ? -6.220 -1.056 17.294 1.00 46.34 96 LEU A N 1
ATOM 784 C CA . LEU A 1 96 ? -7.169 -1.455 18.340 1.00 46.34 96 LEU A CA 1
ATOM 785 C C . LEU A 1 96 ? -6.439 -1.868 19.626 1.00 46.34 96 LEU A C 1
ATOM 787 O O . LEU A 1 96 ? -6.837 -2.817 20.301 1.00 46.34 96 LEU A O 1
ATOM 791 N N . LYS A 1 97 ? -5.387 -1.136 20.021 1.00 45.53 97 LYS A N 1
ATOM 792 C CA . LYS A 1 97 ? -5.131 -1.029 21.462 1.00 45.53 97 LYS A CA 1
ATOM 793 C C . LYS A 1 97 ? -6.286 -0.220 22.081 1.00 45.53 97 LYS A C 1
ATOM 795 O O . LYS A 1 97 ? -6.744 0.739 21.464 1.00 45.53 97 LYS A O 1
ATOM 800 N N . PRO A 1 98 ? -6.794 -0.603 23.263 1.00 46.69 98 PRO A N 1
ATOM 801 C CA . PRO A 1 98 ? -8.202 -0.439 23.659 1.00 46.69 98 PRO A CA 1
ATOM 802 C C . PRO A 1 98 ? -8.675 0.992 23.971 1.00 46.69 98 PRO A C 1
ATOM 804 O O . PRO A 1 98 ? -9.751 1.168 24.530 1.00 46.69 98 PRO A O 1
ATOM 807 N N . THR A 1 99 ? -7.902 2.025 23.648 1.00 47.66 99 THR A N 1
ATOM 808 C CA . THR A 1 99 ? -8.163 3.407 24.069 1.00 47.66 99 THR A CA 1
ATOM 809 C C . THR A 1 99 ? -8.994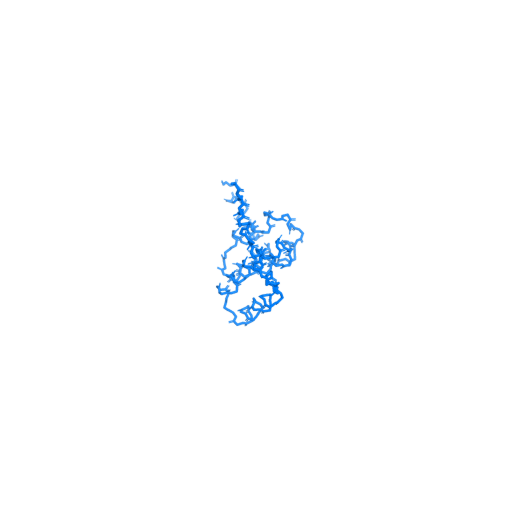 4.239 23.092 1.00 47.66 99 THR A C 1
ATOM 811 O O . THR A 1 99 ? -9.432 5.314 23.478 1.00 47.66 99 THR A O 1
ATOM 814 N N . LEU A 1 100 ? -9.257 3.776 21.863 1.00 46.78 100 LEU A N 1
ATOM 815 C CA . LEU A 1 100 ? -9.928 4.601 20.839 1.00 46.78 100 LEU A CA 1
ATOM 816 C C . LEU A 1 100 ? -11.281 4.068 20.340 1.00 46.78 100 LEU A C 1
ATOM 818 O O . LEU A 1 100 ? -11.901 4.694 19.484 1.00 46.78 100 LEU A O 1
ATOM 822 N N . LEU A 1 101 ? -11.799 2.964 20.892 1.00 49.00 101 LEU A N 1
ATOM 823 C CA . LEU A 1 101 ? -13.101 2.409 20.476 1.00 49.00 101 LEU A CA 1
ATOM 824 C C . LEU A 1 101 ? -14.295 3.348 20.735 1.00 49.00 101 LEU A C 1
ATOM 826 O O . LEU A 1 101 ? -15.330 3.195 20.096 1.00 49.00 101 LEU A O 1
ATOM 830 N N . VAL A 1 102 ? -14.156 4.329 21.630 1.00 54.69 102 VAL A N 1
ATOM 831 C CA . VAL A 1 102 ? -15.236 5.266 21.986 1.00 54.69 102 VAL A CA 1
ATOM 832 C C . VAL A 1 102 ? -15.333 6.493 21.077 1.00 54.69 102 VAL A C 1
ATOM 834 O O . VAL A 1 102 ? -16.411 7.070 20.980 1.00 54.69 102 VAL A O 1
ATOM 837 N N . GLU A 1 103 ? -14.262 6.878 20.377 1.00 41.91 103 GLU A N 1
ATOM 838 C CA . GLU A 1 103 ? -14.280 8.082 19.524 1.00 41.91 103 GLU A CA 1
ATOM 839 C C . GLU A 1 103 ? -14.518 7.788 18.041 1.00 41.91 103 GLU A C 1
ATOM 841 O O . GLU A 1 103 ? -14.862 8.684 17.284 1.00 41.91 103 GLU A O 1
ATOM 846 N N . TRP A 1 104 ? -14.400 6.527 17.625 1.00 39.88 104 TRP A N 1
ATOM 847 C CA . TRP A 1 104 ? -14.602 6.109 16.233 1.00 39.88 104 TRP A CA 1
ATOM 848 C C . TRP A 1 104 ? -16.042 5.682 15.899 1.00 39.88 104 TRP A C 1
ATOM 850 O O . TRP A 1 104 ? -16.316 5.296 14.764 1.00 39.88 104 TRP A O 1
ATOM 860 N N . PHE A 1 105 ? -16.944 5.713 16.887 1.00 46.03 105 PHE A N 1
ATOM 861 C CA . PHE A 1 105 ? -18.375 5.408 16.740 1.00 46.03 105 PHE A CA 1
ATOM 862 C C . PHE A 1 105 ? -19.281 6.657 16.774 1.00 46.03 105 PHE A C 1
ATOM 864 O O . PHE A 1 105 ? -20.503 6.518 16.818 1.00 46.03 105 PHE A O 1
ATOM 871 N N . LYS A 1 106 ? -18.701 7.862 16.735 1.00 39.91 106 LYS A N 1
ATOM 872 C CA . LYS A 1 106 ? -19.400 9.114 16.410 1.00 39.91 106 LYS A CA 1
ATOM 873 C C . LYS A 1 106 ? -18.904 9.632 15.068 1.00 39.91 106 LYS A C 1
ATOM 875 O O . LYS A 1 106 ? -19.739 10.217 14.350 1.00 39.91 106 LYS A O 1
#

pLDDT: mean 75.97, std 19.95, range [39.88, 97.44]

Sequence (106 aa):
MMAGETDSEMKTLPEHDINIDNYRNLVRTYIDLHLYSAAQFWADKVVSLSNGEPRDVYWLAQCMYHMKQYHRAAHVIRSRGLEKVVIKLQLITVILKPTLLVEWFK

Organism: Timema douglasi (NCBI:txid61478)

Foldseek 3Di:
DDDDPPDDPPPPDPPPPPDLVVLVVVLVVCVVVVVLVVSLVSLVVSCVVVVRDPVSLLSNLVSCVSVVVLVVSVCSCVVVVVVVVVVVPCSCVVVPPPDCPVPVVD

Secondary structure (DSSP, 8-state):
-------------------HHHHHHHHHHHHHTT-HHHHHHHHHHHHHHTTT-HHHHHHHHHHHHHTT-HHHHHHHHHTTT-HHHHTTSTHHHHHTSTTSTTTTT-

Radius of gyration: 21.16 Å; chains: 1; bounding box: 42×21×82 Å